Protein AF-A0A2H0YXL0-F1 (afdb_monomer_lite)

Structure (mmCIF, N/CA/C/O backbone):
data_AF-A0A2H0YXL0-F1
#
_entry.id   AF-A0A2H0YXL0-F1
#
loop_
_atom_site.group_PDB
_atom_site.id
_atom_site.type_symbol
_atom_site.label_atom_id
_atom_site.label_alt_id
_atom_site.label_comp_id
_atom_site.label_asym_id
_atom_site.label_entity_id
_atom_site.label_seq_id
_atom_site.pdbx_PDB_ins_code
_atom_site.Cartn_x
_atom_site.Cartn_y
_atom_site.Cartn_z
_atom_site.occupancy
_atom_site.B_iso_or_equiv
_atom_site.auth_seq_id
_atom_site.auth_comp_id
_atom_site.auth_asym_id
_atom_site.auth_atom_id
_atom_site.pdbx_PDB_model_num
ATOM 1 N N . MET A 1 1 ? 0.938 22.884 -54.756 1.00 42.75 1 MET A N 1
ATOM 2 C CA . MET A 1 1 ? 1.298 23.095 -53.334 1.00 42.75 1 MET A CA 1
ATOM 3 C C . MET A 1 1 ? 2.289 22.011 -52.936 1.00 42.75 1 MET A C 1
ATOM 5 O O . MET A 1 1 ? 2.130 20.871 -53.351 1.00 42.75 1 MET A O 1
ATOM 9 N N . LYS A 1 2 ? 3.381 22.422 -52.291 1.00 54.28 2 LYS A N 1
ATOM 10 C CA . LYS A 1 2 ? 4.682 21.741 -52.212 1.00 54.28 2 LYS A CA 1
ATOM 11 C C . LYS A 1 2 ? 4.596 20.445 -51.389 1.00 54.28 2 LYS A C 1
ATOM 13 O O . LYS A 1 2 ? 4.303 20.469 -50.202 1.00 54.28 2 LYS A O 1
ATOM 18 N N . ASN A 1 3 ? 4.835 19.317 -52.043 1.00 60.59 3 ASN A N 1
ATOM 19 C CA . ASN A 1 3 ? 4.834 17.962 -51.503 1.00 60.59 3 ASN A CA 1
ATOM 20 C C . ASN A 1 3 ? 6.261 17.565 -51.093 1.00 60.59 3 ASN A C 1
ATOM 22 O O . ASN A 1 3 ? 7.033 17.038 -51.890 1.00 60.59 3 ASN A O 1
ATOM 26 N N . SER A 1 4 ? 6.651 17.824 -49.846 1.00 64.50 4 SER A N 1
ATOM 27 C CA . SER A 1 4 ? 8.002 17.475 -49.377 1.00 64.50 4 SER A CA 1
ATOM 28 C C . SER A 1 4 ? 8.026 17.090 -47.898 1.00 64.50 4 SER A C 1
ATOM 30 O O . SER A 1 4 ? 8.450 17.882 -47.075 1.00 64.50 4 SER A O 1
ATOM 32 N N . HIS A 1 5 ? 7.602 15.866 -47.549 1.00 57.50 5 HIS A N 1
ATOM 33 C CA . HIS A 1 5 ? 7.751 15.328 -46.177 1.00 57.50 5 HIS A CA 1
ATOM 34 C C . HIS A 1 5 ? 8.085 13.822 -46.110 1.00 57.50 5 HIS A C 1
ATOM 36 O O . HIS A 1 5 ? 7.982 13.205 -45.052 1.00 57.50 5 HIS A O 1
ATOM 42 N N . LYS A 1 6 ? 8.542 13.209 -47.212 1.00 62.50 6 LYS A N 1
ATOM 43 C CA . LYS A 1 6 ? 8.833 11.760 -47.277 1.00 62.50 6 LYS A CA 1
ATOM 44 C C . LYS A 1 6 ? 10.099 11.317 -46.512 1.00 62.50 6 LYS A C 1
ATOM 46 O O . LYS A 1 6 ? 10.378 10.130 -46.474 1.00 62.50 6 LYS A O 1
ATOM 51 N N . GLY A 1 7 ? 10.835 12.245 -45.889 1.00 64.25 7 GLY A N 1
ATOM 52 C CA . GLY A 1 7 ? 12.019 11.946 -45.066 1.00 64.25 7 GLY A CA 1
ATOM 53 C C . GLY A 1 7 ? 11.813 12.084 -43.553 1.00 64.25 7 GLY A C 1
ATOM 54 O O . GLY A 1 7 ? 12.490 11.410 -42.788 1.00 64.25 7 GLY A O 1
ATOM 55 N N . PHE A 1 8 ? 10.862 12.916 -43.107 1.00 69.44 8 PHE A N 1
ATOM 56 C CA . PHE A 1 8 ? 10.613 13.153 -41.674 1.00 69.44 8 PHE A CA 1
ATOM 57 C C . PHE A 1 8 ? 9.369 12.427 -41.147 1.00 69.44 8 PHE A C 1
ATOM 59 O O . PHE A 1 8 ? 9.201 12.269 -39.942 1.00 69.44 8 PHE A O 1
ATOM 66 N N . ALA A 1 9 ? 8.515 11.919 -42.041 1.00 79.38 9 ALA A N 1
ATOM 67 C CA . ALA A 1 9 ? 7.392 11.080 -41.639 1.00 79.38 9 ALA A CA 1
ATOM 68 C C . ALA A 1 9 ? 7.868 9.819 -40.899 1.00 79.38 9 ALA A C 1
ATOM 70 O O . ALA A 1 9 ? 7.260 9.428 -39.911 1.00 79.38 9 ALA A O 1
ATOM 71 N N . LEU A 1 10 ? 8.986 9.223 -41.326 1.00 81.62 10 LEU A N 1
ATOM 72 C CA . LEU A 1 10 ? 9.507 7.998 -40.725 1.00 81.62 10 LEU A CA 1
ATOM 73 C C . LEU A 1 10 ? 9.953 8.172 -39.257 1.00 81.62 10 LEU A C 1
ATOM 75 O O . LEU A 1 10 ? 9.441 7.434 -38.416 1.00 81.62 10 LEU A O 1
ATOM 79 N N . PRO A 1 11 ? 10.818 9.144 -38.890 1.00 89.12 11 PRO A N 1
ATOM 80 C CA . PRO A 1 11 ? 11.159 9.369 -37.485 1.00 89.12 11 PRO A CA 1
ATOM 81 C C . PRO A 1 11 ? 9.958 9.833 -36.650 1.00 89.12 11 PRO A C 1
ATOM 83 O O . PRO A 1 11 ? 9.853 9.449 -35.488 1.00 89.12 11 PRO A O 1
ATOM 86 N N . LEU A 1 12 ? 9.020 10.597 -37.225 1.00 89.25 12 LEU A N 1
ATOM 87 C CA . LEU A 1 12 ? 7.820 11.044 -36.511 1.00 89.25 12 LEU A CA 1
ATOM 88 C C . LEU A 1 12 ? 6.876 9.874 -36.182 1.00 89.25 12 LEU A C 1
ATOM 90 O O . LEU A 1 12 ? 6.389 9.773 -35.060 1.00 89.25 12 LEU A O 1
ATOM 94 N N . ILE A 1 13 ? 6.659 8.958 -37.131 1.00 91.88 13 ILE A N 1
ATOM 95 C CA . ILE A 1 13 ? 5.862 7.742 -36.916 1.00 91.88 13 ILE A CA 1
ATOM 96 C C . ILE A 1 13 ? 6.546 6.837 -35.885 1.00 91.88 13 ILE A C 1
ATOM 98 O O . ILE A 1 13 ? 5.880 6.342 -34.979 1.00 91.88 13 ILE A O 1
ATOM 102 N N . LEU A 1 14 ? 7.872 6.675 -35.960 1.00 93.19 14 LEU A N 1
ATOM 103 C CA . LEU A 1 14 ? 8.633 5.910 -34.967 1.00 93.19 14 LEU A CA 1
ATOM 104 C C . LEU A 1 14 ? 8.528 6.518 -33.562 1.00 93.19 14 LEU A C 1
ATOM 106 O O . LEU A 1 14 ? 8.351 5.777 -32.599 1.00 93.19 14 LEU A O 1
ATOM 110 N N . ALA A 1 15 ? 8.568 7.847 -33.437 1.00 94.19 15 ALA A N 1
ATOM 111 C CA . ALA A 1 15 ? 8.396 8.529 -32.157 1.00 94.19 15 ALA A CA 1
ATOM 112 C C . ALA A 1 15 ? 6.990 8.319 -31.572 1.00 94.19 15 ALA A C 1
ATOM 114 O O . ALA A 1 15 ? 6.856 8.060 -30.378 1.00 94.19 15 ALA A O 1
ATOM 115 N N . ILE A 1 16 ? 5.943 8.366 -32.403 1.00 94.94 16 ILE A N 1
ATOM 116 C CA . ILE A 1 16 ? 4.561 8.111 -31.965 1.00 94.94 16 ILE A CA 1
ATOM 117 C C . ILE A 1 16 ? 4.396 6.652 -31.525 1.00 94.94 16 ILE A C 1
ATOM 119 O O . ILE A 1 16 ? 3.814 6.396 -30.473 1.00 94.94 16 ILE A O 1
ATOM 123 N N . ILE A 1 17 ? 4.945 5.697 -32.281 1.00 95.94 17 ILE A N 1
ATOM 124 C CA . ILE A 1 17 ? 4.934 4.276 -31.905 1.00 95.94 17 ILE A CA 1
ATOM 125 C C . ILE A 1 17 ? 5.684 4.077 -30.583 1.00 95.94 17 ILE A C 1
ATOM 127 O O . ILE A 1 17 ? 5.174 3.400 -29.694 1.00 95.94 17 ILE A O 1
ATOM 131 N N . ALA A 1 18 ? 6.847 4.708 -30.410 1.00 95.62 18 ALA A N 1
ATOM 132 C CA . ALA A 1 18 ? 7.603 4.649 -29.163 1.00 95.62 18 ALA A CA 1
ATOM 133 C C . ALA A 1 18 ? 6.812 5.231 -27.978 1.00 95.62 18 ALA A C 1
ATOM 135 O O . ALA A 1 18 ? 6.782 4.612 -26.916 1.00 95.62 18 ALA A O 1
ATOM 136 N N . LEU A 1 19 ? 6.112 6.360 -28.161 1.00 95.88 19 LEU A N 1
ATOM 137 C CA . LEU A 1 19 ? 5.235 6.932 -27.133 1.00 95.88 19 LEU A CA 1
ATOM 138 C C . LEU A 1 19 ? 4.058 6.010 -26.791 1.00 95.88 19 LEU A C 1
ATOM 140 O O . LEU A 1 19 ? 3.725 5.868 -25.617 1.00 95.88 19 LEU A O 1
ATOM 144 N N . LEU A 1 20 ? 3.437 5.376 -27.787 1.00 95.94 20 LEU A N 1
ATOM 145 C CA . LEU A 1 20 ? 2.319 4.452 -27.574 1.00 95.94 20 LEU A CA 1
ATOM 146 C C . LEU A 1 20 ? 2.766 3.174 -26.857 1.00 95.94 20 LEU A C 1
ATOM 148 O O . LEU A 1 20 ? 2.070 2.705 -25.959 1.00 95.94 20 LEU A O 1
ATOM 152 N N . LEU A 1 21 ? 3.938 2.637 -27.205 1.00 95.44 21 LEU A N 1
ATOM 153 C CA . LEU A 1 21 ? 4.521 1.476 -26.532 1.00 95.44 21 LEU A CA 1
ATOM 154 C C . LEU A 1 21 ? 4.925 1.812 -25.093 1.00 95.44 21 LEU A C 1
ATOM 156 O O . LEU A 1 21 ? 4.595 1.057 -24.182 1.00 95.44 21 LEU A O 1
ATOM 160 N N . ALA A 1 22 ? 5.576 2.957 -24.869 1.00 92.44 22 ALA A N 1
ATOM 161 C CA . ALA A 1 22 ? 5.973 3.404 -23.536 1.00 92.44 22 ALA A CA 1
ATOM 162 C C . ALA A 1 22 ? 4.756 3.723 -22.652 1.00 92.44 22 ALA A C 1
ATOM 164 O O . ALA A 1 22 ? 4.680 3.254 -21.518 1.00 92.44 22 ALA A O 1
ATOM 165 N N . GLY A 1 23 ? 3.778 4.466 -23.177 1.00 92.38 23 GLY A N 1
ATOM 166 C CA . GLY A 1 23 ? 2.546 4.807 -22.466 1.00 92.38 23 GLY A CA 1
ATOM 167 C C . GLY A 1 23 ? 1.666 3.586 -22.194 1.00 92.38 23 GLY A C 1
ATOM 168 O O . GLY A 1 23 ? 1.164 3.426 -21.083 1.00 92.38 23 GLY A O 1
ATOM 169 N N . GLY A 1 24 ? 1.533 2.684 -23.170 1.00 91.62 24 GLY A N 1
ATOM 170 C CA . GLY A 1 24 ? 0.806 1.424 -23.020 1.00 91.62 24 GLY A CA 1
ATOM 171 C C . GLY A 1 24 ? 1.461 0.486 -22.004 1.00 91.62 24 GLY A C 1
ATOM 172 O O . GLY A 1 24 ? 0.766 -0.060 -21.148 1.00 91.62 24 GLY A O 1
ATOM 173 N N . ALA A 1 25 ? 2.791 0.349 -22.042 1.00 89.94 25 ALA A N 1
ATOM 174 C CA . ALA A 1 25 ? 3.542 -0.412 -21.04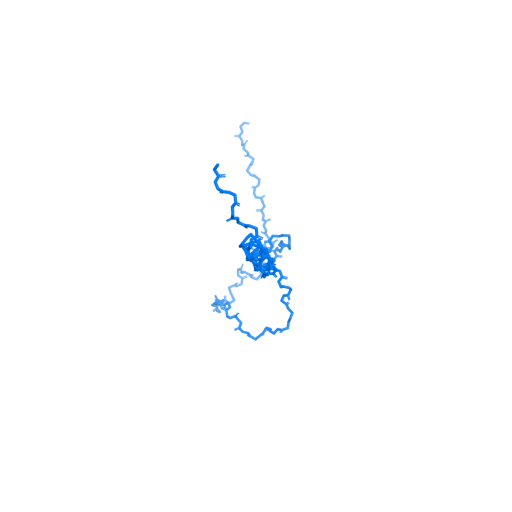6 1.00 89.94 25 ALA A CA 1
ATOM 175 C C . ALA A 1 25 ? 3.399 0.207 -19.650 1.00 89.94 25 ALA A C 1
ATOM 177 O O . ALA A 1 25 ? 3.092 -0.509 -18.703 1.00 89.94 25 ALA A O 1
ATOM 178 N N . TYR A 1 26 ? 3.536 1.528 -19.517 1.00 91.50 26 TYR A N 1
ATOM 179 C CA . TYR A 1 26 ? 3.376 2.219 -18.236 1.00 91.50 26 TYR A CA 1
ATOM 180 C C . TYR A 1 26 ? 1.970 2.028 -17.646 1.00 91.50 26 TYR A C 1
ATOM 182 O O . TYR A 1 26 ? 1.836 1.629 -16.491 1.00 91.50 26 TYR A O 1
ATOM 190 N N . ALA A 1 27 ? 0.915 2.205 -18.449 1.00 87.44 27 ALA A N 1
ATOM 191 C CA . ALA A 1 27 ? -0.464 1.967 -18.019 1.00 87.44 27 ALA A CA 1
ATOM 192 C C . ALA A 1 27 ? -0.730 0.488 -17.667 1.00 87.44 27 ALA A C 1
ATOM 194 O O . ALA A 1 27 ? -1.472 0.187 -16.729 1.00 87.44 27 ALA A O 1
ATOM 195 N N . TYR A 1 28 ? -0.105 -0.447 -18.390 1.00 85.38 28 TYR A N 1
ATOM 196 C CA . TYR A 1 28 ? -0.169 -1.878 -18.086 1.00 85.38 28 TYR A CA 1
ATOM 197 C C . TYR A 1 28 ? 0.563 -2.231 -16.783 1.00 85.38 28 TYR A C 1
ATOM 199 O O . TYR A 1 28 ? 0.089 -3.066 -16.018 1.00 85.38 28 TYR A O 1
ATOM 207 N N . LEU A 1 29 ? 1.694 -1.591 -16.497 1.00 79.94 29 LEU A N 1
ATOM 208 C CA . LEU A 1 29 ? 2.400 -1.772 -15.230 1.00 79.94 29 LEU A CA 1
ATOM 209 C C . LEU A 1 29 ? 1.595 -1.168 -14.067 1.00 79.94 29 LEU A C 1
ATOM 211 O O . LEU A 1 29 ? 1.484 -1.802 -13.020 1.00 79.94 29 LEU A O 1
ATOM 215 N N . GLN A 1 30 ? 0.962 -0.007 -14.267 1.00 73.62 30 GLN A N 1
ATOM 216 C CA . GLN A 1 30 ? 0.144 0.660 -13.249 1.00 73.62 30 GLN A CA 1
ATOM 217 C C . GLN A 1 30 ? -1.068 -0.188 -12.823 1.00 73.62 30 GLN A C 1
ATOM 219 O O . GLN A 1 30 ? -1.355 -0.294 -11.632 1.00 73.62 30 GLN A O 1
ATOM 224 N N . LYS A 1 31 ? -1.767 -0.841 -13.766 1.00 66.88 31 LYS A N 1
ATOM 225 C CA . LYS A 1 31 ? -2.942 -1.677 -13.438 1.00 66.88 31 LYS A CA 1
ATOM 226 C C . LYS A 1 31 ? -2.580 -2.991 -12.730 1.00 66.88 31 LYS A C 1
ATOM 228 O O . LYS A 1 31 ? -3.439 -3.600 -12.101 1.00 66.88 31 LYS A O 1
ATOM 233 N N . ASN A 1 32 ? -1.324 -3.430 -12.829 1.00 62.69 32 ASN A N 1
ATOM 234 C CA . ASN A 1 32 ? -0.856 -4.669 -12.211 1.00 62.69 32 ASN A CA 1
ATOM 235 C C . ASN A 1 32 ? -0.392 -4.476 -10.751 1.00 62.69 32 ASN A C 1
ATOM 237 O O . ASN A 1 32 ? -0.047 -5.459 -10.100 1.00 62.69 32 ASN A O 1
ATOM 241 N N . GLN A 1 33 ? -0.415 -3.251 -10.207 1.00 55.81 33 GLN A N 1
ATOM 242 C CA . GLN A 1 33 ? -0.024 -2.973 -8.815 1.00 55.81 33 GLN A CA 1
ATOM 243 C C . GLN A 1 33 ? -1.148 -3.145 -7.773 1.00 55.81 33 GLN A C 1
ATOM 245 O O . GLN A 1 33 ? -0.872 -3.028 -6.582 1.00 55.81 33 GLN A O 1
ATOM 250 N N . THR A 1 34 ? -2.391 -3.458 -8.161 1.00 56.19 34 THR A N 1
ATOM 251 C CA . THR A 1 34 ? -3.508 -3.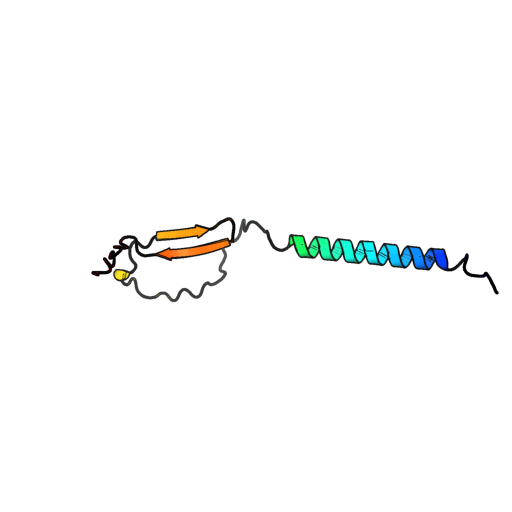542 -7.191 1.00 56.19 34 THR A CA 1
ATOM 252 C C . THR A 1 34 ? -3.762 -4.936 -6.615 1.00 56.19 34 THR A C 1
ATOM 254 O O . THR A 1 34 ? -4.388 -5.031 -5.569 1.00 56.19 34 THR A O 1
ATOM 257 N N . ASN A 1 35 ? -3.216 -6.019 -7.176 1.00 55.50 35 ASN A N 1
ATOM 258 C CA . ASN A 1 35 ? -3.488 -7.366 -6.657 1.00 55.50 35 ASN A CA 1
ATOM 259 C C . ASN A 1 35 ? -2.188 -8.126 -6.368 1.00 55.50 35 ASN A C 1
ATOM 261 O O . ASN A 1 35 ? -1.861 -9.100 -7.043 1.00 55.50 35 ASN A O 1
ATOM 265 N N . GLN A 1 36 ? -1.440 -7.684 -5.357 1.00 53.62 36 GLN A N 1
ATOM 266 C CA . GLN A 1 36 ? -0.453 -8.557 -4.723 1.00 53.62 36 GLN A CA 1
ATOM 267 C C . GLN A 1 36 ? -1.193 -9.501 -3.761 1.00 53.62 36 GLN A C 1
ATOM 269 O O . GLN A 1 36 ? -1.841 -9.005 -2.837 1.00 53.62 36 GLN A O 1
ATOM 274 N N . PRO A 1 37 ? -1.102 -10.837 -3.895 1.00 52.06 37 PRO A N 1
ATOM 275 C CA . PRO A 1 37 ? -1.311 -11.692 -2.739 1.00 52.06 37 PRO A CA 1
ATOM 276 C C . PRO A 1 37 ? -0.169 -11.402 -1.760 1.00 52.06 37 PRO A C 1
ATOM 278 O O . PRO A 1 37 ? 0.996 -11.672 -2.049 1.00 52.06 37 PRO A O 1
ATOM 281 N N . VAL A 1 38 ? -0.500 -10.802 -0.616 1.00 54.16 38 VAL A N 1
ATOM 282 C CA . VAL A 1 38 ? 0.421 -10.657 0.515 1.00 54.16 38 VAL A CA 1
ATOM 283 C C . VAL A 1 38 ? 0.859 -12.061 0.924 1.00 54.16 38 VAL A C 1
ATOM 285 O O . VAL A 1 38 ? 0.105 -12.796 1.555 1.00 54.16 38 VAL A O 1
ATOM 288 N N . SER A 1 39 ? 2.070 -12.447 0.537 1.00 56.88 39 SER A N 1
ATOM 289 C CA . SER A 1 39 ? 2.699 -13.679 0.990 1.00 56.88 39 SER A CA 1
ATOM 290 C C . SER A 1 39 ? 4.133 -13.368 1.397 1.00 56.88 39 SER A C 1
ATOM 292 O O . SER A 1 39 ? 4.962 -13.015 0.563 1.00 56.88 39 SER A O 1
ATOM 294 N N . GLY A 1 40 ? 4.393 -13.481 2.703 1.00 57.22 40 GLY A N 1
ATOM 295 C CA . GLY A 1 40 ? 5.741 -13.556 3.266 1.00 57.22 40 GLY A CA 1
ATOM 296 C C . GLY A 1 40 ? 6.392 -12.225 3.634 1.00 57.22 40 GLY A C 1
ATOM 297 O O . GLY A 1 40 ? 7.342 -11.812 2.984 1.00 57.22 40 GLY A O 1
ATOM 298 N N . ASN A 1 41 ? 5.875 -11.571 4.682 1.00 43.53 41 ASN A N 1
ATOM 299 C CA . ASN A 1 41 ? 6.631 -11.086 5.852 1.00 43.53 41 ASN A CA 1
ATOM 300 C C . ASN A 1 41 ? 5.715 -10.192 6.699 1.00 43.53 41 ASN A C 1
ATOM 302 O O . ASN A 1 41 ? 5.691 -8.971 6.564 1.00 43.53 41 ASN A O 1
ATOM 306 N N . VAL A 1 42 ? 4.962 -10.810 7.611 1.00 50.69 42 VAL A N 1
ATOM 307 C CA . VAL A 1 42 ? 4.259 -10.113 8.698 1.00 50.69 42 VAL A CA 1
ATOM 308 C C . VAL A 1 42 ? 5.256 -9.721 9.796 1.00 50.69 42 VAL A C 1
ATOM 310 O O . VAL A 1 42 ? 5.179 -10.178 10.928 1.00 50.69 42 VAL A O 1
ATOM 313 N N . ALA A 1 43 ? 6.229 -8.881 9.450 1.00 54.34 43 ALA A N 1
ATOM 314 C CA . ALA A 1 43 ? 6.980 -8.102 10.424 1.00 54.34 43 ALA A CA 1
ATOM 315 C C . ALA A 1 43 ? 6.419 -6.674 10.394 1.00 54.34 43 ALA A C 1
ATOM 317 O O . ALA A 1 43 ? 6.838 -5.832 9.606 1.00 54.34 43 ALA A O 1
ATOM 318 N N . SER A 1 44 ? 5.416 -6.465 11.247 1.00 48.09 44 SER A N 1
ATOM 319 C CA . SER A 1 44 ? 5.041 -5.179 11.842 1.00 48.09 44 SER A CA 1
ATOM 320 C C . SER A 1 44 ? 4.712 -4.030 10.883 1.00 48.09 44 SER A C 1
ATOM 322 O O . SER A 1 44 ? 5.345 -2.979 10.919 1.00 48.09 44 SER A O 1
ATOM 324 N N . GLN A 1 45 ? 3.622 -4.165 10.122 1.00 42.91 45 GLN A N 1
ATOM 325 C CA . GLN A 1 45 ? 2.786 -2.990 9.876 1.00 42.91 45 GLN A CA 1
ATOM 326 C C . GLN A 1 45 ? 1.798 -2.880 11.026 1.00 42.91 45 GLN A C 1
ATOM 328 O O . GLN A 1 45 ? 0.836 -3.635 11.154 1.00 42.91 45 GLN A O 1
ATOM 333 N N . GLN A 1 46 ? 2.153 -1.959 11.907 1.00 44.12 46 GLN A N 1
ATOM 334 C CA . GLN A 1 46 ? 1.402 -1.500 13.046 1.00 44.12 46 GLN A CA 1
ATOM 335 C C . GLN A 1 46 ? 0.032 -1.000 12.586 1.00 44.12 46 GLN A C 1
ATOM 337 O O . GLN A 1 46 ? -0.148 0.160 12.230 1.00 44.12 46 GLN A O 1
ATOM 342 N N . ALA A 1 47 ? -0.960 -1.888 12.640 1.00 49.38 47 ALA A N 1
ATOM 343 C CA . ALA A 1 47 ? -2.268 -1.446 13.067 1.00 49.38 47 ALA A CA 1
ATOM 344 C C . ALA A 1 47 ? -2.066 -0.905 14.482 1.00 49.38 47 ALA A C 1
ATOM 346 O O . ALA A 1 47 ? -1.666 -1.641 15.388 1.00 49.38 47 ALA A O 1
ATOM 347 N N . THR A 1 48 ? -2.312 0.383 14.682 1.00 39.62 48 THR A N 1
ATOM 348 C CA . THR A 1 48 ? -2.604 0.914 16.010 1.00 39.62 48 THR A CA 1
ATOM 349 C C . THR A 1 48 ? -3.925 0.288 16.462 1.00 39.62 48 THR A C 1
ATOM 351 O O . THR A 1 48 ? -4.971 0.921 16.438 1.00 39.62 48 THR A O 1
ATOM 354 N N . SER A 1 49 ? -3.892 -0.994 16.828 1.00 50.22 49 SER A N 1
ATOM 355 C CA . SER A 1 49 ? -4.826 -1.550 17.785 1.00 50.22 49 SER A CA 1
ATOM 356 C C . SER A 1 49 ? -4.190 -1.241 19.122 1.00 50.22 49 SER A C 1
ATOM 358 O O . SER A 1 49 ? -3.318 -1.963 19.605 1.00 50.22 49 SER A O 1
ATOM 360 N N . THR A 1 50 ? -4.576 -0.098 19.680 1.00 43.62 50 THR A N 1
ATOM 361 C CA . THR A 1 50 ? -4.486 0.149 21.111 1.00 43.62 50 THR A CA 1
ATOM 362 C C . THR A 1 50 ? -4.816 -1.170 21.800 1.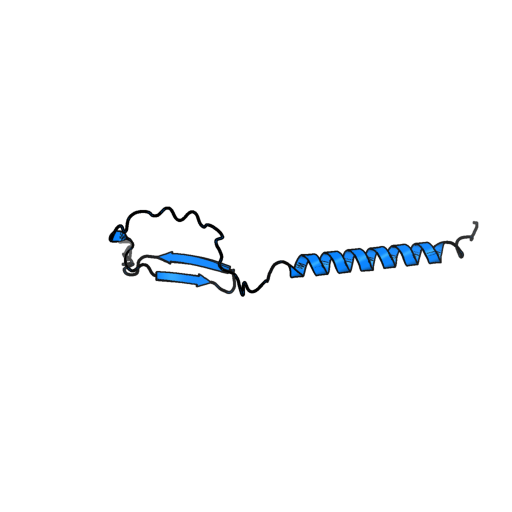00 43.62 50 THR A C 1
ATOM 364 O O . THR A 1 50 ? -5.837 -1.787 21.485 1.00 43.62 50 THR A O 1
ATOM 367 N N . ALA A 1 51 ? -3.933 -1.636 22.680 1.00 52.16 51 ALA A N 1
ATOM 368 C CA . ALA A 1 51 ? -4.273 -2.641 23.668 1.00 52.16 51 ALA A CA 1
ATOM 369 C C . ALA A 1 51 ? -5.365 -2.029 24.553 1.00 52.16 51 ALA A C 1
ATOM 371 O O . ALA A 1 51 ? -5.108 -1.510 25.634 1.00 52.16 51 ALA A O 1
ATOM 372 N N . GLN A 1 52 ? -6.586 -1.984 24.031 1.00 50.22 52 GLN A N 1
ATOM 373 C CA . GLN A 1 52 ? -7.769 -1.743 24.808 1.00 50.22 52 GLN A CA 1
ATOM 374 C C . GLN A 1 52 ? -8.008 -3.089 25.456 1.00 50.22 52 GLN A C 1
ATOM 376 O O . GLN A 1 52 ? -8.355 -4.058 24.783 1.00 50.22 52 GLN A O 1
ATOM 381 N N . THR A 1 53 ? -7.605 -3.143 26.723 1.00 48.75 53 THR A N 1
ATOM 382 C CA . THR A 1 53 ? -8.326 -3.803 27.804 1.00 48.75 53 THR A CA 1
ATOM 383 C C . THR A 1 53 ? -9.266 -4.869 27.276 1.00 48.75 53 THR A C 1
ATOM 385 O O . THR A 1 53 ? -10.239 -4.514 26.616 1.00 48.75 53 THR A O 1
ATOM 388 N N . SER A 1 54 ? -8.980 -6.140 27.565 1.00 56.25 54 SER A N 1
ATOM 389 C CA . SER A 1 54 ? -9.917 -7.253 27.423 1.00 56.25 54 SER A CA 1
ATOM 390 C C . SER A 1 54 ? -11.221 -6.921 28.155 1.00 56.25 54 SER A C 1
ATOM 392 O O . SER A 1 54 ? -11.464 -7.360 29.275 1.00 56.25 54 SER A O 1
ATOM 394 N N . ASP A 1 55 ? -12.036 -6.072 27.547 1.00 57.16 55 ASP A N 1
ATOM 395 C CA . ASP A 1 55 ? -13.386 -5.790 27.937 1.00 57.16 55 ASP A CA 1
ATOM 396 C C . ASP A 1 55 ? -14.114 -7.037 27.473 1.00 57.16 55 ASP A C 1
ATOM 398 O O . ASP A 1 55 ? -14.279 -7.287 26.276 1.00 57.16 55 ASP A O 1
ATOM 402 N N . SER A 1 56 ? -14.449 -7.880 28.445 1.00 61.16 56 SER A N 1
ATOM 403 C CA . SER A 1 56 ? -15.219 -9.113 28.278 1.00 61.16 56 SER A CA 1
ATOM 404 C C . SER A 1 56 ? -16.414 -8.932 27.319 1.00 61.16 56 SER A C 1
ATOM 406 O O . SER A 1 56 ? -16.849 -9.878 26.671 1.00 61.16 56 SER A O 1
ATOM 408 N N . LYS A 1 57 ? -16.892 -7.692 27.144 1.00 63.03 57 LYS A N 1
ATOM 409 C CA . LYS A 1 57 ? -17.935 -7.277 26.204 1.00 63.03 57 LYS A CA 1
ATOM 410 C C . LYS A 1 57 ? -17.666 -7.575 24.720 1.00 63.03 57 LYS A C 1
ATOM 412 O O . LYS A 1 57 ? -18.628 -7.752 23.973 1.00 63.03 57 LYS A O 1
ATOM 417 N N . ILE A 1 58 ? -16.406 -7.620 24.273 1.00 69.88 58 ILE A N 1
ATOM 418 C CA . ILE A 1 58 ? -16.062 -8.013 22.889 1.00 69.88 58 ILE A CA 1
ATOM 419 C C . ILE A 1 58 ? -15.534 -9.446 22.771 1.00 69.88 58 ILE A C 1
ATOM 421 O O . ILE A 1 58 ? -15.142 -9.885 21.686 1.00 69.88 58 ILE A O 1
ATOM 425 N N . ALA A 1 59 ? -15.549 -10.206 23.869 1.00 72.19 59 ALA A N 1
ATOM 426 C CA . ALA A 1 59 ? -15.216 -11.619 23.829 1.00 72.19 59 ALA A CA 1
ATOM 427 C C . ALA A 1 59 ? -16.227 -12.363 22.939 1.00 72.19 59 ALA A C 1
ATOM 429 O O . ALA A 1 59 ? -17.437 -12.264 23.123 1.00 72.19 59 ALA A O 1
ATOM 430 N N . GLY A 1 60 ? -15.729 -13.104 21.948 1.00 75.69 60 GLY A N 1
ATOM 431 C CA . GLY A 1 60 ? -16.564 -13.945 21.086 1.00 75.69 60 GLY A CA 1
ATOM 432 C C . GLY A 1 60 ? -17.166 -13.263 19.854 1.00 75.69 60 GLY A C 1
ATOM 433 O O . GLY A 1 60 ? -18.044 -13.849 19.225 1.00 75.69 60 GLY A O 1
ATOM 434 N N . TRP A 1 61 ? -16.716 -12.066 19.471 1.00 85.06 61 TRP A N 1
ATOM 435 C CA . TRP A 1 61 ? -17.104 -11.466 18.188 1.00 85.06 61 TRP A CA 1
ATOM 436 C C . TRP A 1 61 ? -16.636 -12.314 16.996 1.00 85.06 61 TRP A C 1
ATOM 438 O O . TRP A 1 61 ? -15.602 -12.985 17.050 1.00 85.06 61 TRP A O 1
ATOM 448 N N . LYS A 1 62 ? -17.409 -12.283 15.908 1.00 81.81 62 LYS A N 1
ATOM 449 C CA . LYS A 1 62 ? -17.097 -12.967 14.646 1.00 81.81 62 LYS A CA 1
ATOM 450 C C . LYS A 1 62 ? -16.617 -11.963 13.604 1.00 81.81 62 LYS A C 1
ATOM 452 O O . LYS A 1 62 ? -17.088 -10.829 13.569 1.00 81.81 62 LYS A O 1
ATOM 457 N N . THR A 1 63 ? -15.730 -12.405 12.716 1.00 85.81 63 THR A N 1
ATOM 458 C CA . THR A 1 63 ? -15.228 -11.605 11.590 1.00 85.81 63 THR A CA 1
ATOM 459 C C . THR A 1 63 ? -15.877 -12.077 10.294 1.00 85.81 63 THR A C 1
ATOM 461 O O . THR A 1 63 ? -15.811 -13.257 9.956 1.00 85.81 63 THR A O 1
ATOM 464 N N . TYR A 1 64 ? -16.509 -11.158 9.568 1.00 82.81 64 TYR A N 1
ATOM 465 C CA . TYR A 1 64 ? -16.925 -11.353 8.184 1.00 82.81 64 TYR A CA 1
ATOM 46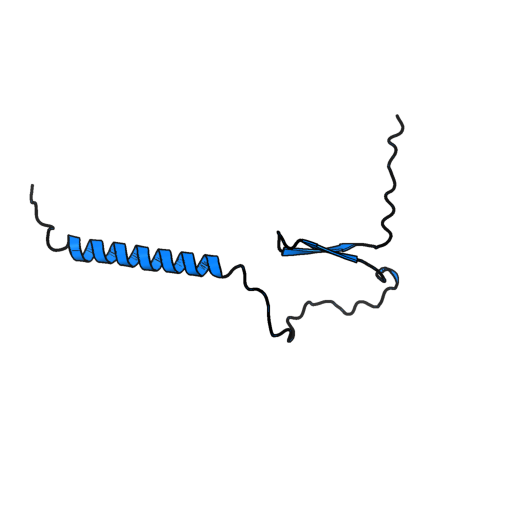6 C C . TYR A 1 64 ? -15.862 -10.777 7.252 1.00 82.81 64 TYR A C 1
ATOM 468 O O . TYR A 1 64 ? -15.421 -9.643 7.437 1.00 82.81 64 TYR A O 1
ATOM 476 N N . GLU A 1 65 ? -15.490 -11.544 6.232 1.00 88.38 65 GLU A N 1
ATOM 477 C CA . GLU A 1 65 ? -14.543 -11.140 5.200 1.00 88.38 65 GLU A CA 1
ATOM 478 C C . GLU A 1 65 ? -15.203 -11.250 3.827 1.00 88.38 65 GLU A C 1
ATOM 480 O O . GLU A 1 65 ? -15.762 -12.289 3.467 1.00 88.38 65 GLU A O 1
ATOM 485 N N . ASN A 1 66 ? -15.118 -10.178 3.040 1.00 80.00 66 ASN A N 1
ATOM 486 C CA . ASN A 1 66 ? -15.549 -10.187 1.654 1.00 80.00 66 ASN A CA 1
ATOM 487 C C . ASN A 1 66 ? -14.338 -10.178 0.719 1.00 80.00 66 ASN A C 1
ATOM 489 O O . ASN A 1 66 ? -13.787 -9.126 0.403 1.00 80.00 66 ASN A O 1
ATOM 493 N N . GLN A 1 67 ? -13.971 -11.354 0.215 1.00 85.75 67 GLN A N 1
ATOM 494 C CA . GLN A 1 67 ? -12.810 -11.521 -0.667 1.00 85.75 67 GLN A CA 1
ATOM 495 C C . GLN A 1 67 ? -12.995 -10.882 -2.052 1.00 85.75 67 GLN A C 1
ATOM 497 O O . GLN A 1 67 ? -12.019 -10.526 -2.703 1.00 85.75 67 GLN A O 1
ATOM 502 N N . LYS A 1 68 ? -14.243 -10.707 -2.510 1.00 69.25 68 LYS A N 1
ATOM 503 C CA . LYS A 1 68 ? -14.547 -10.085 -3.809 1.00 69.25 68 LYS A CA 1
ATOM 504 C C . LYS A 1 68 ? -14.253 -8.580 -3.806 1.00 69.25 68 LYS A C 1
ATOM 506 O O . LYS A 1 68 ? -13.910 -8.035 -4.851 1.00 69.25 68 LYS A O 1
ATOM 511 N N . TYR A 1 69 ? -14.401 -7.926 -2.653 1.00 83.75 69 TYR A N 1
ATOM 512 C CA . TYR A 1 69 ? -14.239 -6.475 -2.498 1.00 83.75 69 TYR A CA 1
ATOM 513 C C . TYR A 1 69 ? -13.110 -6.070 -1.528 1.00 83.75 69 TYR A C 1
ATOM 515 O O . TYR A 1 69 ? -12.813 -4.885 -1.422 1.00 83.75 69 TYR A O 1
ATOM 523 N N . GLY A 1 70 ? -12.469 -7.023 -0.844 1.00 81.75 70 GLY A N 1
ATOM 524 C CA . GLY A 1 70 ? -11.262 -6.809 -0.037 1.00 81.75 70 GLY A CA 1
ATOM 525 C C . GLY A 1 70 ? -11.473 -6.139 1.326 1.00 81.75 70 GLY A C 1
ATOM 526 O O . GLY A 1 70 ? -10.543 -5.515 1.828 1.00 81.75 70 GLY A O 1
ATOM 527 N N . PHE A 1 71 ? -12.662 -6.237 1.932 1.00 87.50 71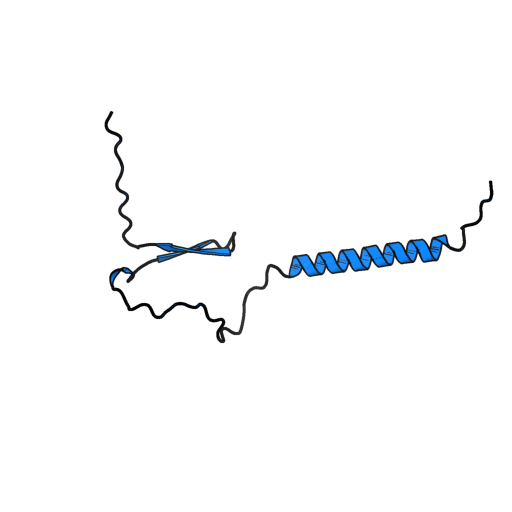 PHE A N 1
ATOM 528 C CA . PHE A 1 71 ? -12.948 -5.631 3.243 1.00 87.50 71 PHE A CA 1
ATOM 529 C C . PHE A 1 71 ? -13.331 -6.667 4.311 1.00 87.50 71 PHE A C 1
ATOM 531 O O . PHE A 1 71 ? -13.805 -7.760 3.995 1.00 87.50 71 PHE A O 1
ATOM 538 N N . GLN A 1 72 ? -13.146 -6.298 5.585 1.00 87.25 72 GLN A N 1
ATOM 539 C CA . GLN A 1 72 ? -13.474 -7.114 6.760 1.00 87.25 72 GLN A CA 1
ATOM 540 C C . GLN A 1 72 ? -14.285 -6.305 7.784 1.00 87.25 72 GLN A C 1
ATOM 542 O O . GLN A 1 72 ? -14.049 -5.109 7.953 1.00 87.25 72 GLN A O 1
ATOM 547 N N . MET A 1 73 ? -15.228 -6.953 8.475 1.00 85.00 73 MET A N 1
ATOM 548 C CA . MET A 1 73 ? -16.068 -6.347 9.519 1.00 85.00 73 MET A CA 1
ATOM 549 C C . MET A 1 73 ? -16.262 -7.318 10.688 1.00 85.00 73 MET A C 1
ATOM 551 O O . MET A 1 73 ? -16.541 -8.495 10.466 1.00 85.00 73 MET A O 1
ATOM 555 N N . GLN A 1 74 ? -16.153 -6.834 11.929 1.00 85.88 74 GLN A N 1
ATOM 556 C CA . GLN A 1 74 ? -16.450 -7.631 13.123 1.00 85.88 74 GLN A CA 1
ATOM 557 C C . GLN A 1 74 ? -17.866 -7.351 13.628 1.00 85.88 74 GLN A C 1
ATOM 559 O O . GLN A 1 74 ? -18.333 -6.214 13.567 1.00 85.88 74 GLN A O 1
ATOM 564 N N . TYR A 1 75 ? -18.534 -8.380 14.141 1.00 83.38 75 TYR A N 1
ATOM 565 C CA . TYR A 1 75 ? -19.885 -8.276 14.683 1.00 83.38 75 TYR A CA 1
ATOM 566 C C . TYR A 1 75 ? -20.069 -9.171 15.922 1.00 83.38 75 TYR A C 1
ATOM 568 O O . TYR A 1 75 ? -19.398 -10.204 16.039 1.00 83.38 75 TYR A O 1
ATOM 576 N N . PRO A 1 76 ? -20.975 -8.806 16.849 1.00 83.62 76 PRO A N 1
ATOM 577 C CA . PRO A 1 76 ? -21.312 -9.645 17.995 1.00 83.62 76 PRO A CA 1
ATOM 578 C C . PRO A 1 76 ? -21.829 -11.015 17.543 1.00 83.62 76 PRO A C 1
ATOM 580 O O . PRO A 1 76 ? -22.614 -11.104 16.601 1.00 83.62 76 PRO A O 1
ATOM 583 N N . ALA A 1 77 ? -21.442 -12.096 18.221 1.00 80.19 77 ALA A N 1
ATOM 584 C CA . ALA A 1 77 ? -21.982 -13.420 17.901 1.00 80.19 77 ALA A CA 1
ATOM 585 C C . ALA A 1 77 ? -23.470 -13.568 18.275 1.00 80.19 77 ALA A C 1
ATOM 587 O O . ALA A 1 77 ? -24.166 -14.369 17.654 1.00 80.19 77 ALA A O 1
ATOM 588 N N . ASN A 1 78 ? -23.946 -12.798 19.257 1.00 77.00 78 ASN A N 1
ATOM 589 C CA . ASN A 1 78 ? -25.316 -12.804 19.774 1.00 77.00 78 ASN A CA 1
ATOM 590 C C . ASN A 1 78 ? -26.130 -11.593 19.281 1.00 77.00 78 ASN A C 1
ATOM 592 O O . ASN A 1 78 ? -26.631 -10.798 20.073 1.00 77.00 78 ASN A O 1
ATOM 596 N N . LEU A 1 79 ? -26.246 -11.425 17.964 1.00 74.44 79 LEU A N 1
ATOM 597 C CA . LEU A 1 79 ? -27.171 -10.443 17.397 1.00 74.44 79 LEU A CA 1
ATOM 598 C C . LEU A 1 79 ? -28.606 -10.975 17.503 1.00 74.44 79 LEU A C 1
ATOM 600 O O . LEU A 1 79 ? -29.007 -11.843 16.729 1.00 74.44 79 LEU A O 1
ATOM 604 N N . GLU A 1 80 ? -29.366 -10.459 18.466 1.00 68.94 80 GLU A N 1
ATOM 605 C CA . GLU A 1 80 ? -30.816 -10.635 18.520 1.00 68.94 80 GLU A CA 1
ATOM 606 C C . GLU A 1 80 ? -31.460 -9.582 17.614 1.00 68.94 80 GLU A C 1
ATOM 608 O O . GLU A 1 80 ? -31.274 -8.378 17.796 1.00 68.94 80 GLU A O 1
ATOM 613 N N . PHE A 1 81 ? -32.166 -10.041 16.583 1.00 73.12 81 PHE A N 1
ATOM 614 C CA . PHE A 1 81 ? -32.950 -9.166 15.722 1.00 73.12 81 PHE A CA 1
ATOM 615 C C . PHE A 1 81 ? -34.288 -8.928 16.401 1.00 73.12 81 PHE A C 1
ATOM 617 O O . PHE A 1 81 ? -35.140 -9.813 16.405 1.00 73.12 81 PHE A O 1
ATOM 624 N N . ASP A 1 82 ? -34.460 -7.741 16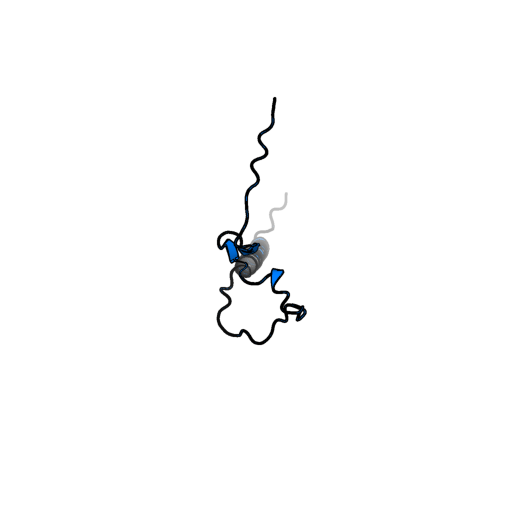.973 1.00 71.69 82 ASP A N 1
ATOM 625 C CA . ASP A 1 82 ? -35.774 -7.320 17.430 1.00 71.69 82 ASP A CA 1
ATOM 626 C C . ASP A 1 82 ? -36.617 -7.020 16.188 1.00 71.69 82 ASP A C 1
ATOM 628 O O . ASP A 1 82 ? -36.340 -6.088 15.424 1.00 71.69 82 ASP A O 1
ATOM 632 N N . SER A 1 83 ? -37.584 -7.890 15.909 1.00 71.38 83 SER A N 1
ATOM 633 C CA . SER A 1 83 ? -38.538 -7.654 14.840 1.00 71.38 83 SER A CA 1
ATOM 634 C C . SER A 1 83 ? -39.471 -6.547 15.305 1.00 71.38 83 SER A C 1
ATOM 636 O O . SER A 1 83 ? -40.365 -6.788 16.112 1.00 71.38 83 SER A O 1
ATOM 638 N N . TYR A 1 84 ? -39.273 -5.339 14.783 1.00 70.50 84 TYR A N 1
ATOM 639 C CA . TYR A 1 84 ? -40.247 -4.259 14.907 1.00 70.50 84 TYR A CA 1
ATOM 640 C C . TYR A 1 84 ? -41.507 -4.682 14.148 1.00 70.50 84 TYR A C 1
ATOM 642 O O . TYR A 1 84 ? -41.644 -4.461 12.943 1.00 70.50 84 TYR A O 1
ATOM 650 N N . GLU A 1 85 ? -42.416 -5.351 14.849 1.00 69.50 85 GLU A N 1
ATOM 651 C CA . GLU A 1 85 ? -43.773 -5.538 14.374 1.00 69.50 85 GLU A CA 1
ATOM 652 C C . GLU A 1 85 ? -44.416 -4.146 14.372 1.00 69.50 85 GLU A C 1
ATOM 654 O O . GLU A 1 85 ? -44.693 -3.551 15.413 1.00 69.50 85 GLU A O 1
ATOM 659 N N . SER A 1 86 ? -44.543 -3.559 13.183 1.00 72.88 86 SER A N 1
ATOM 660 C CA . SER A 1 86 ? -45.234 -2.288 12.996 1.00 72.88 86 SER A CA 1
ATOM 661 C C . SER A 1 86 ? -46.717 -2.518 13.280 1.00 72.88 86 SER A C 1
ATOM 663 O O . SER A 1 86 ? -47.455 -2.921 12.385 1.00 72.88 86 SER A O 1
ATOM 665 N N . SER A 1 87 ? -47.146 -2.292 14.524 1.00 69.94 87 SER A N 1
ATOM 666 C CA . SER A 1 87 ? -48.548 -2.388 14.927 1.00 69.94 87 SER A CA 1
ATOM 667 C C . SER A 1 87 ? -49.373 -1.308 14.216 1.00 69.94 87 SER A C 1
ATOM 669 O O . SER A 1 87 ? -49.323 -0.133 14.600 1.00 69.94 87 SER A O 1
ATOM 671 N N . HIS A 1 88 ? -50.128 -1.706 13.196 1.00 53.66 88 HIS A N 1
ATOM 672 C CA . HIS A 1 88 ? -51.220 -0.933 12.610 1.00 53.66 88 HIS A CA 1
ATOM 673 C C . HIS A 1 88 ? -52.464 -1.803 12.493 1.00 53.66 88 HIS A C 1
ATOM 675 O O . HIS A 1 88 ? -52.329 -2.956 12.028 1.00 53.66 88 HIS A O 1
#

pLDDT: mean 71.44, std 16.35, range [39.62, 95.94]

Sequence (88 aa):
MKNSHKGFALPLILAIIALLLAGGAYAYLQKNQTNQPVSGNVASQQATSTAQTSDSKIAGWKTYENQKYGFQMQYPANLEFDSYESSH

Radius of gyration: 29.35 Å; chains: 1; bounding box: 63×37×82 Å

Organism: NCBI:txid1974604

Secondary structure (DSSP, 8-state):
-----TTTHHHHHHHHHHHHHHHHHHHHHHHTTS-----S--S------------GGGTT-EEEEETTTTEEEEE-S-----------

Foldseek 3Di:
DDDDDPPPVVVVVVVVVVVCVVVVVVVVVVVVPPDDPPDDDPPDPDPPPPPPDPPVVLPQWDKDADPVVGDIDTDHPDDDDDPPPPDD